Protein AF-A0A7Y4UK10-F1 (afdb_monomer_lite)

Secondary structure (DSSP, 8-state):
-PPP------------------EEETTTTEEE-HHHHHHHHTT-S-------TT-HHHHHHHHHHHHHHHTT--

Radius of gyration: 18.15 Å; chains: 1; bounding box: 48×42×46 Å

Foldseek 3Di:
DDDDDDDDDDDDPPPPPDDQPFDQDPVVRDTDTDLVVLVVVLPDPDDDQDDDPPDVVSVVVVVVSVVSSVVVVD

Structure (mmCIF, N/CA/C/O backbone):
data_AF-A0A7Y4UK10-F1
#
_entry.id   AF-A0A7Y4UK10-F1
#
loop_
_atom_site.group_PDB
_atom_site.id
_atom_site.type_symbol
_atom_site.label_atom_id
_atom_site.label_alt_id
_atom_site.label_comp_id
_atom_site.label_asym_id
_atom_site.label_entity_id
_atom_site.label_seq_id
_atom_site.pdbx_PDB_ins_code
_atom_site.Cartn_x
_atom_site.Cartn_y
_atom_site.Cartn_z
_atom_site.occupancy
_atom_site.B_iso_or_equiv
_atom_site.auth_seq_id
_atom_site.auth_comp_id
_atom_site.auth_asym_id
_atom_site.auth_atom_id
_atom_site.pdbx_PDB_model_num
ATOM 1 N N . MET A 1 1 ? 37.171 -26.708 -33.497 1.00 44.28 1 MET A N 1
ATOM 2 C CA . MET A 1 1 ? 37.273 -25.602 -32.523 1.00 44.28 1 MET A CA 1
ATOM 3 C C . MET A 1 1 ? 35.859 -25.310 -32.042 1.00 44.28 1 MET A C 1
ATOM 5 O O . MET A 1 1 ? 35.084 -24.754 -32.804 1.00 44.28 1 MET A O 1
ATOM 9 N N . ALA A 1 2 ? 35.473 -25.831 -30.876 1.00 43.69 2 ALA A N 1
ATOM 10 C CA . ALA A 1 2 ? 34.117 -25.696 -30.342 1.00 43.69 2 ALA A CA 1
ATOM 11 C C . ALA A 1 2 ? 34.098 -24.554 -29.316 1.00 43.69 2 ALA A C 1
ATOM 13 O O . ALA A 1 2 ? 34.844 -24.598 -28.341 1.00 43.69 2 ALA A O 1
ATOM 14 N N . LEU A 1 3 ? 33.293 -23.524 -29.571 1.00 48.66 3 LEU A N 1
ATOM 15 C CA . LEU A 1 3 ? 33.053 -22.415 -28.648 1.00 48.66 3 LEU A CA 1
ATOM 16 C C . LEU A 1 3 ? 31.878 -22.787 -27.738 1.00 48.66 3 LEU A C 1
ATOM 18 O O . LEU A 1 3 ? 30.767 -22.994 -28.219 1.00 48.66 3 LEU A O 1
ATOM 22 N N . ALA A 1 4 ? 32.133 -22.890 -26.435 1.00 50.31 4 ALA A N 1
ATOM 23 C CA . ALA A 1 4 ? 31.095 -23.054 -25.426 1.00 50.31 4 ALA A CA 1
ATOM 24 C C . ALA A 1 4 ? 30.583 -21.673 -24.991 1.00 50.31 4 ALA A C 1
ATOM 26 O O . ALA A 1 4 ? 31.366 -20.829 -24.557 1.00 50.31 4 ALA A O 1
ATOM 27 N N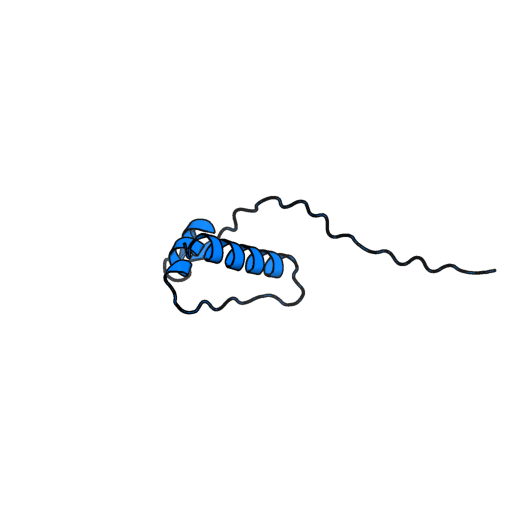 . PHE A 1 5 ? 29.273 -21.448 -25.100 1.00 57.25 5 PHE A N 1
ATOM 28 C CA . PHE A 1 5 ? 28.600 -20.287 -24.521 1.00 57.25 5 PHE A CA 1
ATOM 29 C C . PHE A 1 5 ? 28.240 -20.595 -23.064 1.00 57.25 5 PHE A C 1
ATOM 31 O O . PHE A 1 5 ? 27.431 -21.481 -22.795 1.00 57.25 5 PHE A O 1
ATOM 38 N N . GLY A 1 6 ? 28.854 -19.878 -22.122 1.00 62.06 6 GLY A N 1
ATOM 39 C CA . GLY A 1 6 ? 28.469 -19.910 -20.713 1.00 62.06 6 GLY A CA 1
ATOM 40 C C . GLY A 1 6 ? 27.293 -18.969 -20.465 1.00 62.06 6 GLY A C 1
ATOM 41 O O . GLY A 1 6 ? 27.397 -17.772 -20.724 1.00 62.06 6 GLY A O 1
ATOM 42 N N . VAL A 1 7 ? 26.179 -19.499 -19.962 1.00 68.81 7 VAL A N 1
ATOM 43 C CA . VAL A 1 7 ? 25.090 -18.687 -19.407 1.00 68.81 7 VAL A CA 1
ATOM 44 C C . VAL A 1 7 ? 25.485 -18.288 -17.988 1.00 68.81 7 VAL A C 1
ATOM 46 O O . VAL A 1 7 ? 25.731 -19.148 -17.145 1.00 68.81 7 VAL A O 1
ATOM 49 N N . VAL A 1 8 ? 25.550 -16.985 -17.726 1.00 68.25 8 VAL A N 1
ATOM 50 C CA . VAL A 1 8 ? 25.704 -16.445 -16.372 1.00 68.25 8 VAL A CA 1
ATOM 51 C C . VAL A 1 8 ? 24.306 -16.269 -15.787 1.00 68.25 8 VAL A C 1
ATOM 53 O O . VAL A 1 8 ? 23.518 -15.474 -16.293 1.00 68.25 8 VAL A O 1
ATOM 56 N N . VAL A 1 9 ? 23.993 -17.021 -14.733 1.00 61.31 9 VAL A N 1
ATOM 57 C CA . VAL A 1 9 ? 22.783 -16.819 -13.927 1.00 61.31 9 VAL A CA 1
ATOM 58 C C . VAL A 1 9 ? 23.175 -15.968 -12.725 1.00 61.31 9 VAL A C 1
ATOM 60 O O . VAL A 1 9 ? 23.961 -16.405 -11.886 1.00 61.31 9 VAL A O 1
ATOM 63 N N . TYR A 1 10 ? 22.639 -14.753 -12.636 1.00 62.66 10 TYR A N 1
ATOM 64 C CA . TYR A 1 10 ? 22.767 -13.936 -11.434 1.00 62.66 10 TYR A CA 1
ATOM 65 C C . TYR A 1 10 ? 21.769 -14.444 -10.392 1.00 62.66 10 TYR A C 1
ATOM 67 O O . TYR A 1 10 ? 20.575 -14.159 -10.472 1.00 62.66 10 TYR A O 1
ATOM 75 N N . ALA A 1 11 ? 22.251 -15.221 -9.423 1.00 57.44 11 ALA A N 1
ATOM 76 C CA . ALA A 1 11 ? 21.490 -15.485 -8.211 1.00 57.44 11 ALA A CA 1
ATOM 77 C C . ALA A 1 11 ? 21.303 -14.150 -7.471 1.00 57.44 11 ALA A C 1
ATOM 79 O O . ALA A 1 11 ? 22.285 -13.484 -7.144 1.00 57.44 11 ALA A O 1
ATOM 80 N N . GLN A 1 12 ? 20.053 -13.729 -7.253 1.00 63.84 12 GLN A N 1
ATOM 81 C CA . GLN A 1 12 ? 19.782 -12.588 -6.385 1.00 63.84 12 GLN A CA 1
ATOM 82 C C . GLN A 1 12 ? 20.166 -12.976 -4.959 1.00 63.84 12 GLN A C 1
ATOM 84 O O . GLN A 1 12 ? 19.577 -13.885 -4.377 1.00 63.84 12 GLN A O 1
ATOM 89 N N . ASP A 1 13 ? 21.174 -12.291 -4.429 1.00 49.22 13 ASP A N 1
ATOM 90 C CA . ASP A 1 13 ? 21.657 -12.488 -3.071 1.00 49.22 13 ASP A CA 1
ATOM 91 C C . ASP A 1 13 ? 20.508 -12.227 -2.083 1.00 49.22 13 ASP A C 1
ATOM 93 O O . ASP A 1 13 ? 19.916 -11.144 -2.057 1.00 49.22 13 ASP A O 1
ATOM 97 N N . ALA A 1 14 ? 20.158 -13.247 -1.298 1.00 53.69 14 ALA A N 1
ATOM 98 C CA . ALA A 1 14 ? 19.039 -13.255 -0.354 1.00 53.69 14 ALA A CA 1
ATOM 99 C C . ALA A 1 14 ? 19.373 -12.525 0.959 1.00 53.69 14 ALA A C 1
ATOM 101 O O . ALA A 1 14 ? 18.890 -12.882 2.036 1.00 53.69 14 ALA A O 1
ATOM 102 N N . THR A 1 15 ? 20.217 -11.500 0.892 1.00 49.91 15 THR A N 1
ATOM 103 C CA . THR A 1 15 ? 20.619 -10.727 2.062 1.00 49.91 15 THR A CA 1
ATOM 104 C C . THR A 1 15 ? 19.552 -9.670 2.314 1.00 49.91 15 THR A C 1
ATOM 106 O O . THR A 1 15 ? 19.665 -8.518 1.903 1.00 49.91 15 THR A O 1
ATOM 109 N N . SER A 1 16 ? 18.464 -10.093 2.962 1.00 56.88 16 SER A N 1
ATOM 110 C CA . SER A 1 16 ? 17.431 -9.210 3.504 1.00 56.88 16 SER A CA 1
ATOM 111 C C . SER A 1 16 ? 18.043 -8.321 4.590 1.00 56.88 16 SER A C 1
ATOM 113 O O . SER A 1 16 ? 17.999 -8.630 5.780 1.00 56.88 16 SER A O 1
ATOM 115 N N . SER A 1 17 ? 18.671 -7.214 4.192 1.00 50.88 17 SER A N 1
ATOM 116 C CA . SER A 1 17 ? 18.923 -6.116 5.114 1.00 50.88 17 SER A CA 1
ATOM 117 C C . SER A 1 17 ? 17.645 -5.296 5.155 1.00 50.88 17 SER A C 1
ATOM 119 O O . SER A 1 17 ? 17.361 -4.556 4.214 1.00 50.88 17 SER A O 1
ATOM 121 N N . TYR A 1 18 ? 16.855 -5.466 6.211 1.00 55.88 18 TYR A N 1
ATOM 122 C CA . TYR A 1 18 ? 15.743 -4.583 6.543 1.00 55.88 18 TYR A CA 1
ATOM 123 C C . TYR A 1 18 ? 16.163 -3.124 6.320 1.00 55.88 18 TYR A C 1
ATOM 125 O O . TYR A 1 18 ? 16.962 -2.570 7.075 1.00 55.88 18 TYR A O 1
ATOM 133 N N . VAL A 1 19 ? 15.666 -2.518 5.244 1.00 54.09 19 VAL A N 1
ATOM 134 C CA . VAL A 1 19 ? 15.772 -1.079 5.043 1.00 54.09 19 VAL A CA 1
ATOM 135 C C . VAL A 1 19 ? 14.512 -0.517 5.679 1.00 54.09 19 VAL A C 1
ATOM 137 O O . VAL A 1 19 ? 13.431 -0.794 5.156 1.00 54.09 19 VAL A O 1
ATOM 140 N N . PRO A 1 20 ? 14.592 0.236 6.792 1.00 60.78 20 PRO A N 1
ATOM 141 C CA . PRO A 1 20 ? 13.447 1.005 7.249 1.00 60.78 20 PRO A CA 1
ATOM 142 C C . PRO A 1 20 ? 13.094 1.978 6.124 1.00 60.78 20 PRO A C 1
ATOM 144 O O . PRO A 1 20 ? 13.772 2.986 5.916 1.00 60.78 20 PRO A O 1
ATOM 147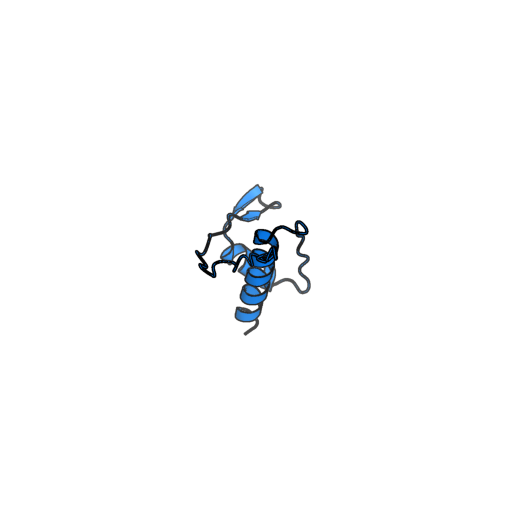 N N . GLN A 1 21 ? 12.084 1.627 5.329 1.00 71.12 21 GLN A N 1
ATOM 148 C CA . GLN A 1 21 ? 11.674 2.453 4.208 1.00 71.12 21 GLN A CA 1
ATOM 149 C C . GLN A 1 21 ? 11.088 3.728 4.794 1.00 71.12 21 GLN A C 1
ATOM 151 O O . GLN A 1 21 ? 10.115 3.698 5.550 1.00 71.12 21 GLN A O 1
ATOM 156 N N . ARG A 1 22 ? 11.731 4.856 4.494 1.00 88.88 22 ARG A N 1
ATOM 157 C CA . ARG A 1 22 ? 11.237 6.164 4.904 1.00 88.88 22 ARG A CA 1
ATOM 158 C C . ARG A 1 22 ? 9.970 6.438 4.103 1.00 88.88 22 ARG A C 1
ATOM 160 O O . ARG A 1 22 ? 10.044 6.676 2.900 1.00 88.88 22 ARG A O 1
ATOM 167 N N . VAL A 1 23 ? 8.820 6.407 4.763 1.00 93.75 23 VAL A N 1
ATOM 168 C CA . VAL A 1 23 ? 7.525 6.613 4.107 1.00 93.75 23 VAL A CA 1
ATOM 169 C C . VAL A 1 23 ? 7.214 8.099 4.109 1.00 93.75 23 VAL A C 1
ATOM 171 O O . VAL A 1 23 ? 7.318 8.752 5.144 1.00 93.75 23 VAL A O 1
ATOM 174 N N . TYR A 1 24 ? 6.841 8.661 2.964 1.00 95.69 24 TYR A N 1
ATOM 175 C CA . TYR A 1 24 ? 6.318 10.022 2.910 1.00 95.69 24 TYR A CA 1
ATOM 176 C C . TYR A 1 24 ? 4.791 9.987 2.955 1.00 95.69 24 TYR A C 1
ATOM 178 O O . TYR A 1 24 ? 4.152 9.519 2.015 1.00 95.69 24 TYR A O 1
ATOM 186 N N . ASP A 1 25 ? 4.205 10.498 4.035 1.00 95.69 25 ASP A N 1
ATOM 187 C CA . ASP A 1 25 ? 2.761 10.667 4.137 1.00 95.69 25 ASP A CA 1
ATOM 188 C C . ASP A 1 25 ? 2.351 11.953 3.409 1.00 95.69 25 ASP A C 1
ATOM 190 O O . ASP A 1 25 ? 2.573 13.074 3.883 1.00 95.69 25 ASP A O 1
ATOM 194 N N . ALA A 1 26 ? 1.722 11.783 2.247 1.00 95.69 26 ALA A N 1
ATOM 195 C CA . ALA A 1 26 ? 1.257 12.884 1.413 1.00 95.69 26 ALA A CA 1
ATOM 196 C C . ALA A 1 26 ? 0.165 13.745 2.081 1.00 95.69 26 ALA A C 1
ATOM 198 O O . ALA A 1 26 ? 0.047 14.931 1.762 1.00 95.69 26 ALA A O 1
ATOM 199 N N . LYS A 1 27 ? -0.612 13.190 3.022 1.00 94.19 27 LYS A N 1
ATOM 200 C CA . LYS A 1 27 ? -1.679 13.907 3.735 1.00 94.19 27 LYS A CA 1
ATOM 201 C C . LYS A 1 27 ? -1.098 14.856 4.776 1.00 94.19 27 LYS A C 1
ATOM 203 O O . LYS A 1 27 ? -1.477 16.026 4.823 1.00 94.19 27 LYS A O 1
ATOM 208 N N . THR A 1 28 ? -0.180 14.366 5.609 1.00 96.31 28 THR A N 1
ATOM 209 C CA . THR A 1 28 ? 0.436 15.172 6.680 1.00 96.31 28 THR A CA 1
ATOM 210 C C . THR A 1 28 ? 1.690 15.923 6.232 1.00 96.31 28 THR A C 1
ATOM 212 O O . THR A 1 28 ? 2.164 16.798 6.961 1.00 96.31 28 THR A O 1
ATOM 215 N N . LYS A 1 29 ? 2.195 15.629 5.026 1.00 97.19 29 LYS A N 1
ATOM 216 C CA . LYS A 1 29 ? 3.420 16.183 4.429 1.00 97.19 29 LYS A CA 1
ATOM 217 C C . LYS A 1 29 ? 4.662 15.938 5.284 1.00 97.19 29 LYS A C 1
ATOM 219 O O . LYS A 1 29 ? 5.548 16.793 5.369 1.00 97.19 29 LYS A O 1
ATOM 224 N N . LYS A 1 30 ? 4.723 14.780 5.938 1.00 96.25 30 LYS A N 1
ATOM 225 C CA . LYS A 1 30 ? 5.806 14.397 6.848 1.00 96.25 30 LYS A CA 1
ATOM 226 C C . LYS A 1 30 ? 6.334 13.016 6.504 1.00 96.25 30 LYS A C 1
ATOM 228 O O . LYS A 1 30 ? 5.631 12.185 5.937 1.00 96.25 30 LYS A O 1
ATOM 233 N N . PHE A 1 31 ? 7.587 12.781 6.876 1.00 95.62 31 PHE A N 1
ATOM 234 C CA . PHE A 1 31 ? 8.123 11.431 6.867 1.00 95.62 31 PHE A CA 1
ATOM 235 C C . PHE A 1 31 ? 7.612 10.648 8.080 1.00 95.62 31 PHE A C 1
ATOM 237 O O . PHE A 1 31 ? 7.497 11.189 9.180 1.00 95.62 31 PHE A O 1
ATOM 244 N N . SER A 1 32 ? 7.331 9.377 7.841 1.00 93.19 32 SER A N 1
ATOM 245 C CA . SER A 1 32 ? 6.969 8.341 8.799 1.00 93.19 32 SER A CA 1
ATOM 246 C C . SER A 1 32 ? 7.806 7.089 8.494 1.00 93.19 32 SER A C 1
ATOM 248 O O . SER A 1 32 ? 8.767 7.132 7.715 1.00 93.19 32 SER A O 1
ATOM 250 N N . ASP A 1 33 ? 7.443 5.978 9.113 1.00 92.56 33 ASP A N 1
ATOM 251 C CA . ASP A 1 33 ? 8.076 4.681 8.947 1.00 92.56 33 ASP A CA 1
ATOM 252 C C . ASP A 1 33 ? 7.098 3.641 8.384 1.00 92.56 33 ASP A C 1
ATOM 254 O O . ASP A 1 33 ? 5.880 3.831 8.329 1.00 92.56 33 ASP A O 1
ATOM 258 N N . PHE A 1 34 ? 7.671 2.531 7.931 1.00 93.00 34 PHE A N 1
ATOM 259 C CA . PHE A 1 34 ? 6.942 1.449 7.287 1.00 93.00 34 PHE A CA 1
ATOM 260 C C . PHE A 1 34 ? 5.921 0.771 8.212 1.00 93.00 34 PHE A C 1
ATOM 262 O O . PHE A 1 34 ? 4.813 0.463 7.780 1.00 93.00 34 PHE A O 1
ATOM 269 N N . GLU A 1 35 ? 6.243 0.574 9.490 1.00 92.50 35 GLU A N 1
ATOM 270 C CA . GLU A 1 35 ? 5.348 -0.112 10.427 1.00 92.50 35 GLU A CA 1
ATOM 271 C C . GLU A 1 35 ? 4.144 0.759 10.797 1.00 92.50 35 GLU A C 1
ATOM 273 O O . GLU A 1 35 ? 3.020 0.254 10.884 1.00 92.50 35 GLU A O 1
ATOM 278 N N . SER A 1 36 ? 4.364 2.068 10.943 1.00 93.62 36 SER A N 1
ATOM 279 C CA . SER A 1 36 ? 3.314 3.076 11.092 1.00 93.62 36 SER A CA 1
ATOM 280 C C . SER A 1 36 ? 2.394 3.103 9.868 1.00 93.62 36 SER A C 1
ATOM 282 O O . SER A 1 36 ? 1.172 3.094 10.019 1.00 93.62 36 SER A O 1
ATOM 284 N N . 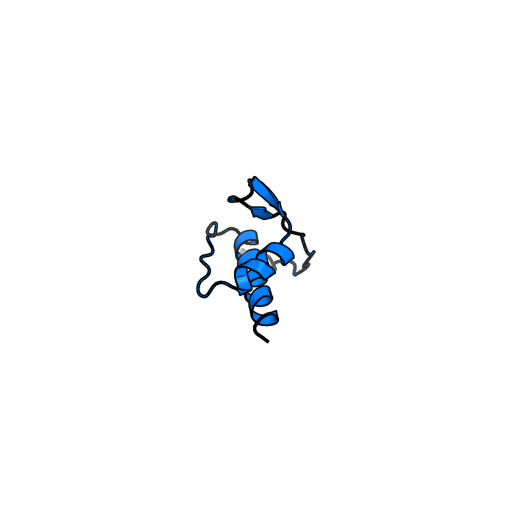MET A 1 37 ? 2.956 3.050 8.654 1.00 94.94 37 MET A N 1
ATOM 285 C CA . MET A 1 37 ? 2.164 2.928 7.425 1.00 94.94 37 MET A CA 1
ATOM 286 C C . MET A 1 37 ? 1.316 1.647 7.429 1.00 94.94 37 MET A C 1
ATOM 288 O O . MET A 1 37 ? 0.117 1.715 7.169 1.00 94.94 37 MET A O 1
ATOM 292 N N . LEU A 1 38 ? 1.893 0.490 7.772 1.00 94.94 38 LEU A N 1
ATOM 293 C CA . LEU A 1 38 ? 1.162 -0.783 7.824 1.00 94.94 38 LEU A CA 1
ATOM 294 C C . LEU A 1 38 ? 0.025 -0.787 8.852 1.00 94.94 38 LEU A C 1
ATOM 296 O O . LEU A 1 38 ? -1.018 -1.387 8.597 1.00 94.94 38 LEU A O 1
ATOM 300 N N . ALA A 1 39 ? 0.214 -0.134 10.001 1.00 94.94 39 ALA A N 1
ATOM 301 C CA . ALA A 1 39 ? -0.822 -0.007 11.026 1.00 94.94 39 ALA A CA 1
ATOM 302 C C . ALA A 1 39 ? -2.027 0.825 10.551 1.00 94.94 39 ALA A C 1
ATOM 304 O O . ALA A 1 39 ? -3.161 0.545 10.939 1.00 94.94 39 ALA A O 1
ATOM 305 N N . GLU A 1 40 ? -1.801 1.832 9.707 1.00 95.06 40 GLU A N 1
ATOM 306 C CA . GLU A 1 40 ? -2.889 2.596 9.092 1.00 95.06 40 GLU A CA 1
ATOM 307 C C . GLU A 1 40 ? -3.536 1.822 7.935 1.00 95.06 40 GLU A C 1
ATOM 309 O O . GLU A 1 40 ? -4.763 1.740 7.862 1.00 95.06 40 GLU A O 1
ATOM 314 N N . LEU A 1 41 ? -2.736 1.182 7.074 1.00 95.69 41 LEU A N 1
ATOM 315 C CA . LEU A 1 41 ? -3.238 0.379 5.953 1.00 95.69 41 LEU A CA 1
ATOM 316 C C . LEU A 1 41 ? -4.094 -0.811 6.406 1.00 95.69 41 LEU A C 1
ATOM 318 O O . LEU A 1 41 ? -5.054 -1.150 5.722 1.00 95.69 41 LEU A O 1
ATOM 322 N N . SER A 1 42 ? -3.814 -1.414 7.567 1.00 96.38 42 SER A N 1
ATOM 323 C CA . SER A 1 42 ? -4.601 -2.548 8.079 1.00 96.38 42 SER A CA 1
ATOM 324 C C . SER A 1 42 ? -6.048 -2.196 8.439 1.00 96.38 42 SER A C 1
ATOM 326 O O . SER A 1 42 ? -6.834 -3.092 8.737 1.00 96.38 42 SER A O 1
ATOM 328 N N . ARG A 1 43 ? -6.403 -0.906 8.457 1.00 95.56 43 ARG A N 1
ATOM 329 C CA . ARG A 1 43 ? -7.776 -0.427 8.678 1.00 95.56 43 ARG A CA 1
ATOM 330 C C . ARG A 1 43 ? -8.564 -0.256 7.378 1.00 95.56 43 ARG A C 1
ATOM 332 O O . ARG A 1 43 ? -9.772 -0.047 7.440 1.00 95.56 43 ARG A O 1
ATOM 339 N N . ALA A 1 44 ? -7.897 -0.279 6.226 1.00 96.19 44 ALA A N 1
ATOM 340 C CA . ALA A 1 44 ? -8.538 -0.132 4.929 1.00 96.19 44 ALA A CA 1
ATOM 341 C C . ALA A 1 44 ? -9.087 -1.479 4.437 1.00 96.19 44 ALA A C 1
ATOM 343 O O . ALA A 1 44 ? -8.455 -2.518 4.611 1.00 96.19 44 ALA A O 1
ATOM 344 N N . GLU A 1 45 ? -10.242 -1.456 3.773 1.00 95.75 45 GLU A N 1
ATOM 345 C CA . GLU A 1 45 ? -10.800 -2.646 3.112 1.00 95.75 45 GLU A CA 1
ATOM 346 C C . GLU A 1 45 ? -10.048 -2.979 1.815 1.00 95.75 45 GLU A C 1
ATOM 348 O O . GLU A 1 45 ? -9.927 -4.141 1.435 1.00 95.75 45 GLU A O 1
ATOM 353 N N . ILE A 1 46 ? -9.539 -1.948 1.132 1.00 96.12 46 ILE A N 1
ATOM 354 C CA . ILE A 1 46 ? -8.831 -2.049 -0.145 1.00 96.12 46 ILE A CA 1
ATOM 355 C C . ILE A 1 46 ? -7.599 -1.145 -0.093 1.00 96.12 46 ILE A C 1
ATOM 357 O O . ILE A 1 46 ? -7.697 0.031 0.264 1.00 96.12 46 ILE A O 1
ATOM 361 N N . VAL A 1 47 ? -6.447 -1.685 -0.493 1.00 95.88 47 VAL A N 1
ATOM 362 C CA . VAL A 1 47 ? -5.180 -0.956 -0.618 1.00 95.88 47 VAL A CA 1
ATOM 363 C C . VAL A 1 47 ? -4.701 -1.061 -2.062 1.00 95.88 47 VAL A C 1
ATOM 365 O O . VAL A 1 47 ? -4.541 -2.161 -2.583 1.00 95.88 47 VAL A O 1
ATOM 368 N N . PHE A 1 48 ? -4.459 0.083 -2.703 1.00 96.69 48 PHE A N 1
ATOM 369 C CA . PHE A 1 48 ? -3.811 0.145 -4.013 1.00 96.69 48 PHE A CA 1
ATOM 370 C C . PHE A 1 48 ? -2.311 0.339 -3.818 1.00 96.69 48 PHE A C 1
ATOM 372 O O . PHE A 1 48 ? -1.898 1.246 -3.094 1.00 96.69 48 PHE A O 1
ATOM 379 N N . ILE A 1 49 ? -1.508 -0.489 -4.480 1.00 94.81 49 ILE A N 1
ATOM 380 C CA . ILE A 1 49 ? -0.052 -0.375 -4.478 1.00 94.81 49 ILE A CA 1
ATOM 381 C C . ILE A 1 49 ? 0.395 -0.134 -5.916 1.00 94.81 49 ILE A C 1
ATOM 383 O O . ILE A 1 49 ? -0.056 -0.818 -6.830 1.00 94.81 49 ILE A O 1
ATOM 387 N N . GLY A 1 50 ? 1.201 0.908 -6.108 1.00 94.12 50 GLY A N 1
ATOM 388 C CA . GLY A 1 50 ? 1.838 1.204 -7.383 1.00 94.12 50 GLY A CA 1
ATOM 389 C C . GLY A 1 50 ? 3.297 0.773 -7.355 1.00 94.12 50 GLY A C 1
ATOM 390 O O . GLY A 1 50 ? 3.955 0.880 -6.319 1.00 94.12 50 GLY A O 1
ATOM 391 N N . GLU A 1 51 ? 3.802 0.354 -8.508 1.00 93.31 51 GLU A N 1
ATOM 392 C CA . GLU A 1 51 ? 5.175 -0.102 -8.689 1.00 93.31 51 GLU A CA 1
ATOM 393 C C . GLU A 1 51 ? 5.845 0.569 -9.890 1.00 93.31 51 GLU A C 1
ATOM 395 O O . GLU A 1 51 ? 5.189 1.136 -10.768 1.00 93.31 51 GLU A O 1
ATOM 400 N N . GLN A 1 52 ? 7.172 0.477 -9.925 1.00 95.12 52 GLN A N 1
ATOM 401 C CA . GLN A 1 52 ? 7.938 0.686 -11.140 1.00 95.12 52 GLN A CA 1
ATOM 402 C C . GLN A 1 52 ? 8.215 -0.692 -11.732 1.00 95.12 52 GLN A C 1
ATOM 404 O O . GLN A 1 52 ? 8.972 -1.468 -11.154 1.00 95.12 52 GLN A O 1
ATOM 409 N N . HIS A 1 53 ? 7.616 -0.989 -12.886 1.00 89.69 53 HIS A N 1
ATOM 410 C CA . HIS A 1 53 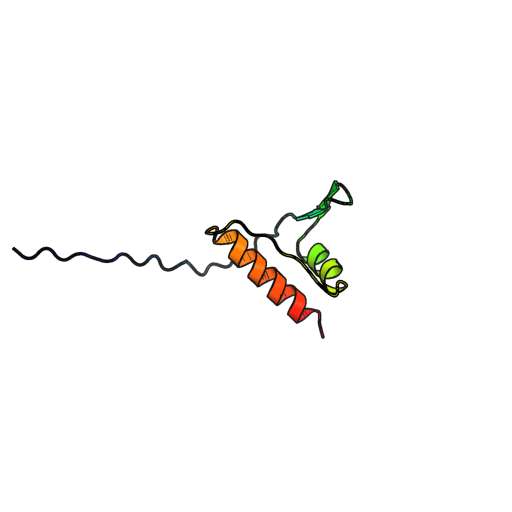? 7.868 -2.256 -13.564 1.00 89.69 53 HIS A CA 1
ATOM 411 C C . HIS A 1 53 ? 9.373 -2.444 -13.799 1.00 89.69 53 HIS A C 1
ATOM 413 O O . HIS A 1 53 ? 10.075 -1.493 -14.162 1.00 89.69 53 HIS A O 1
ATOM 419 N N . ASP A 1 54 ? 9.834 -3.672 -13.565 1.00 91.31 54 ASP A N 1
ATOM 420 C CA . ASP A 1 54 ? 11.231 -4.116 -13.633 1.00 91.31 54 ASP A CA 1
ATOM 421 C C . ASP A 1 54 ? 12.168 -3.573 -12.533 1.00 91.31 54 ASP A C 1
ATOM 423 O O . ASP A 1 54 ? 13.373 -3.838 -12.582 1.00 91.31 54 ASP A O 1
ATOM 427 N N . ASP A 1 55 ? 11.657 -2.883 -11.503 1.00 88.38 55 ASP A N 1
ATOM 428 C CA . ASP A 1 55 ? 12.450 -2.547 -10.315 1.00 88.38 55 ASP A CA 1
ATOM 429 C C . ASP A 1 55 ? 12.309 -3.636 -9.228 1.00 88.38 55 ASP A C 1
ATOM 431 O O . ASP A 1 55 ? 11.288 -3.733 -8.540 1.00 88.38 55 ASP A O 1
ATOM 435 N N . PRO A 1 56 ? 13.351 -4.454 -8.981 1.00 87.00 56 PRO A N 1
ATOM 436 C CA . PRO A 1 56 ? 13.289 -5.493 -7.955 1.00 87.00 56 PRO A CA 1
ATOM 437 C C . PRO A 1 56 ? 13.091 -4.938 -6.535 1.00 87.00 56 PRO A C 1
ATOM 439 O O . PRO A 1 56 ? 12.710 -5.691 -5.638 1.00 87.00 56 PRO A O 1
ATOM 442 N N . ASN A 1 57 ? 13.357 -3.653 -6.287 1.00 86.50 57 ASN A N 1
ATOM 443 C CA . ASN A 1 57 ? 13.118 -3.044 -4.983 1.00 86.50 57 ASN A CA 1
ATOM 444 C C . ASN A 1 57 ? 11.635 -2.749 -4.747 1.00 86.50 57 ASN A C 1
ATOM 446 O O . ASN A 1 57 ? 11.174 -2.950 -3.621 1.00 86.50 57 ASN A O 1
ATOM 450 N N . THR A 1 58 ? 10.881 -2.329 -5.772 1.00 89.12 58 THR A N 1
ATOM 451 C CA . THR A 1 58 ? 9.432 -2.121 -5.624 1.00 89.12 58 THR A CA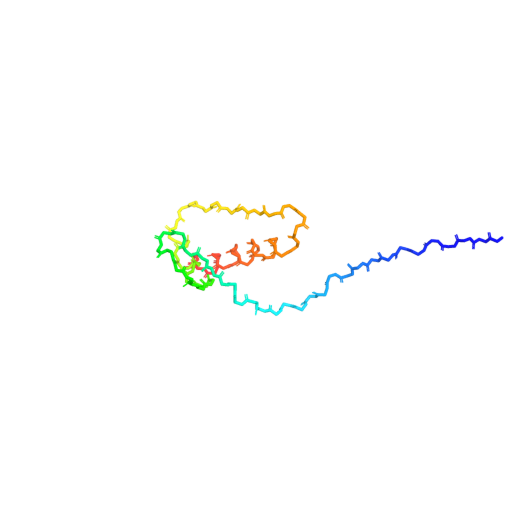 1
ATOM 452 C C . THR A 1 58 ? 8.719 -3.453 -5.418 1.00 89.12 58 THR A C 1
ATOM 454 O O . THR A 1 58 ? 7.924 -3.548 -4.488 1.00 89.12 58 THR A O 1
ATOM 457 N N . HIS A 1 59 ? 9.118 -4.519 -6.124 1.00 91.88 59 HIS A N 1
ATOM 458 C CA . HIS A 1 59 ? 8.559 -5.864 -5.904 1.00 91.88 59 HIS A CA 1
ATOM 459 C C . HIS A 1 59 ? 8.801 -6.380 -4.469 1.00 91.88 59 HIS A C 1
ATOM 461 O O . HIS A 1 59 ? 7.925 -6.975 -3.838 1.00 91.88 59 HIS A O 1
ATOM 467 N N . ARG A 1 60 ? 9.997 -6.144 -3.903 1.00 90.88 60 ARG A N 1
ATOM 468 C CA . ARG A 1 60 ? 10.287 -6.504 -2.500 1.00 90.88 60 ARG A CA 1
ATOM 469 C C . ARG A 1 60 ? 9.425 -5.715 -1.519 1.00 90.88 60 ARG A C 1
ATOM 471 O O . ARG A 1 60 ? 9.034 -6.259 -0.487 1.00 90.88 60 ARG A O 1
ATOM 478 N N . LEU A 1 61 ? 9.147 -4.447 -1.822 1.00 91.00 61 LEU A N 1
ATOM 479 C CA . LEU A 1 61 ? 8.299 -3.608 -0.983 1.00 91.00 61 LEU A CA 1
ATOM 480 C C . LEU A 1 61 ? 6.850 -4.099 -0.988 1.00 91.00 61 LEU A C 1
ATOM 482 O O . LEU A 1 61 ? 6.245 -4.183 0.077 1.00 91.00 61 LEU A O 1
ATOM 486 N N . GLU A 1 62 ? 6.318 -4.478 -2.148 1.00 93.62 62 GLU A N 1
ATOM 487 C CA . GLU A 1 62 ? 4.981 -5.071 -2.266 1.00 93.62 62 GLU A CA 1
ATOM 488 C C . GLU A 1 62 ? 4.847 -6.345 -1.4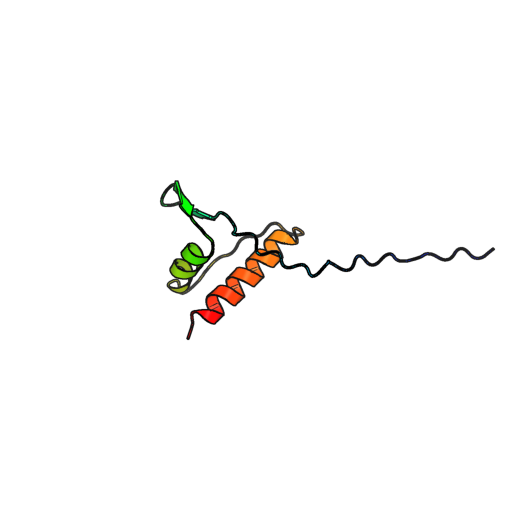32 1.00 93.62 62 GLU A C 1
ATOM 490 O O . GLU A 1 62 ? 3.900 -6.476 -0.651 1.00 93.62 62 GLU A O 1
ATOM 495 N N . LEU A 1 63 ? 5.831 -7.248 -1.527 1.00 94.12 63 LEU A N 1
ATOM 496 C CA . LEU A 1 63 ? 5.866 -8.461 -0.714 1.00 94.12 63 LEU A CA 1
ATOM 497 C C . LEU A 1 63 ? 5.893 -8.125 0.784 1.00 94.12 63 LEU A C 1
ATOM 499 O O . LEU A 1 63 ? 5.103 -8.673 1.554 1.00 94.12 63 LEU A O 1
ATOM 503 N N . ALA A 1 64 ? 6.743 -7.181 1.196 1.00 93.12 64 ALA A N 1
ATOM 504 C CA . ALA A 1 64 ? 6.822 -6.746 2.588 1.00 93.12 64 ALA A CA 1
ATOM 505 C C . ALA A 1 64 ? 5.502 -6.132 3.089 1.00 93.12 64 ALA A C 1
ATOM 507 O O . ALA A 1 64 ? 5.129 -6.349 4.246 1.00 93.12 64 ALA A O 1
ATOM 508 N N . VAL A 1 65 ? 4.779 -5.390 2.238 1.00 94.06 65 VAL A N 1
ATOM 509 C CA . VAL A 1 65 ? 3.459 -4.841 2.580 1.00 94.06 65 VAL A CA 1
ATOM 510 C C . VAL A 1 65 ? 2.447 -5.965 2.761 1.00 94.06 65 VAL A C 1
ATOM 512 O O . VAL A 1 65 ? 1.773 -6.011 3.792 1.00 94.06 65 VAL A O 1
ATOM 515 N N . LEU A 1 66 ? 2.378 -6.901 1.813 1.00 95.19 66 LEU A N 1
ATOM 516 C CA . LEU A 1 66 ? 1.458 -8.037 1.867 1.00 95.19 66 LEU A CA 1
ATOM 517 C C . LEU A 1 66 ? 1.677 -8.882 3.129 1.00 95.19 66 LEU A C 1
ATOM 519 O O . LEU A 1 66 ? 0.741 -9.126 3.893 1.00 95.19 66 LEU A O 1
ATOM 523 N N . GLU A 1 67 ? 2.921 -9.278 3.396 1.00 95.00 67 GLU A N 1
ATOM 524 C CA . GLU A 1 67 ? 3.273 -10.033 4.599 1.00 95.00 67 GLU A CA 1
ATOM 525 C C . GLU A 1 67 ? 2.992 -9.233 5.880 1.00 95.00 67 GLU A C 1
ATOM 527 O O . GLU A 1 67 ? 2.526 -9.783 6.882 1.00 95.00 67 GLU A O 1
ATOM 532 N N . GLY A 1 68 ? 3.265 -7.925 5.857 1.00 93.62 68 GLY A N 1
ATOM 533 C CA . GLY A 1 68 ? 3.023 -7.008 6.965 1.00 93.62 68 GLY A CA 1
ATOM 534 C C . GLY A 1 68 ? 1.548 -6.873 7.345 1.00 93.62 68 GLY A C 1
ATOM 535 O O . GLY A 1 68 ? 1.242 -6.806 8.542 1.00 93.62 68 GLY A O 1
ATOM 536 N N . LEU A 1 69 ? 0.651 -6.872 6.355 1.00 94.81 69 LEU A N 1
ATOM 537 C CA . LEU A 1 69 ? -0.802 -6.837 6.542 1.00 94.81 69 LEU A CA 1
ATOM 538 C C . LEU A 1 69 ? -1.353 -8.191 7.008 1.00 94.81 69 LEU A C 1
ATOM 540 O O . LEU A 1 69 ? -2.134 -8.228 7.959 1.00 94.81 69 LEU A O 1
ATOM 544 N N . LEU A 1 70 ? -0.894 -9.307 6.427 1.00 94.88 70 LEU A N 1
ATOM 545 C CA . LEU A 1 70 ? -1.309 -10.657 6.840 1.00 94.88 70 LEU A CA 1
ATOM 546 C C . LEU A 1 70 ? -1.002 -10.938 8.316 1.00 94.88 70 LEU A C 1
ATOM 548 O O . LEU A 1 70 ? -1.812 -11.540 9.019 1.00 94.88 70 LEU A O 1
ATOM 552 N N . ARG A 1 71 ? 0.143 -10.461 8.826 1.00 93.62 71 ARG A N 1
ATOM 553 C CA . ARG A 1 71 ? 0.485 -10.585 10.256 1.00 93.62 71 ARG A CA 1
ATOM 554 C C . ARG A 1 71 ? -0.473 -9.826 11.184 1.00 93.62 71 ARG A C 1
ATOM 556 O O . ARG A 1 71 ? -0.541 -10.168 12.362 1.00 93.62 71 ARG A O 1
ATOM 563 N N . ARG A 1 72 ? -1.179 -8.813 10.676 1.00 90.38 72 ARG A N 1
ATOM 564 C CA . ARG A 1 72 ? -2.064 -7.913 11.438 1.00 90.38 72 ARG A CA 1
ATOM 565 C C . ARG A 1 72 ? -3.547 -8.271 11.348 1.00 90.38 72 ARG A C 1
ATOM 567 O O . ARG A 1 72 ? -4.322 -7.741 12.128 1.00 90.38 72 ARG A O 1
ATOM 574 N N . GLN A 1 73 ? -3.939 -9.168 10.445 1.00 80.12 73 GLN A N 1
ATOM 575 C CA . GLN A 1 73 ? -5.319 -9.658 10.313 1.00 80.12 73 GLN A CA 1
ATOM 576 C C . GLN A 1 73 ? -5.721 -10.720 11.361 1.00 80.12 73 GLN A C 1
ATOM 578 O O . GLN A 1 73 ? -6.757 -11.362 11.202 1.00 80.12 73 GLN A O 1
ATOM 583 N N . ARG A 1 74 ? -4.912 -10.942 12.406 1.00 57.53 74 ARG A N 1
ATOM 584 C CA . ARG A 1 74 ? -5.227 -11.888 13.488 1.00 57.53 74 ARG A CA 1
ATOM 585 C C . ARG A 1 74 ? -6.135 -11.285 14.547 1.00 57.53 74 ARG A C 1
ATOM 587 O O . ARG A 1 74 ? -5.902 -10.114 14.911 1.00 57.53 74 ARG A O 1
#

Sequence (74 aa):
MALAFGVVVYAQDATSSYVPQRVYDAKTKKFSDFESMLAELSRAEIVFIGEQHDDPNTHRLELAVLEGLLRRQR

pLDDT: mean 82.52, std 17.44, range [43.69, 97.19]